Protein AF-A0A958FC70-F1 (afdb_monomer_lite)

Structure (mmCIF, N/CA/C/O backbone):
data_AF-A0A958FC70-F1
#
_entry.id   AF-A0A958FC70-F1
#
loop_
_atom_site.group_PDB
_atom_site.id
_atom_site.type_symbol
_atom_site.label_atom_id
_atom_site.label_alt_id
_atom_site.label_comp_id
_atom_site.label_asym_id
_atom_site.label_entity_id
_atom_site.label_seq_id
_atom_site.pdbx_PDB_ins_code
_atom_site.Cartn_x
_atom_site.Cartn_y
_atom_site.Cartn_z
_atom_site.occupancy
_atom_site.B_iso_or_equiv
_atom_site.auth_seq_id
_atom_site.auth_comp_id
_atom_site.auth_asym_id
_atom_site.auth_atom_id
_atom_site.pdbx_PDB_model_num
ATOM 1 N N . GLN A 1 1 ? -17.746 -6.238 20.430 1.00 55.88 1 GLN A N 1
ATOM 2 C CA . GLN A 1 1 ? -18.693 -5.423 19.626 1.00 55.88 1 GLN A CA 1
ATOM 3 C C . GLN A 1 1 ? -17.980 -4.135 19.247 1.00 55.88 1 GLN A C 1
ATOM 5 O O . GLN A 1 1 ? -17.429 -3.505 20.135 1.00 55.88 1 GLN A O 1
ATOM 10 N N . ALA A 1 2 ? -17.957 -3.766 17.964 1.00 66.38 2 ALA A N 1
ATOM 11 C CA . ALA A 1 2 ? -17.220 -2.597 17.468 1.00 66.38 2 ALA A CA 1
ATOM 12 C C . ALA A 1 2 ? -17.919 -1.238 17.707 1.00 66.38 2 ALA A C 1
ATOM 14 O O . ALA A 1 2 ? -17.347 -0.196 17.403 1.00 66.38 2 ALA A O 1
ATOM 15 N N . GLY A 1 3 ? -19.135 -1.245 18.269 1.00 75.50 3 GLY A N 1
ATOM 16 C CA . GLY A 1 3 ? -19.866 -0.042 18.676 1.00 75.50 3 GLY A CA 1
ATOM 17 C C . GLY A 1 3 ? -20.034 0.982 17.550 1.00 75.50 3 GLY A C 1
ATOM 18 O O . GLY A 1 3 ? -20.253 0.620 16.398 1.00 75.50 3 GLY A O 1
ATOM 19 N N . GLU A 1 4 ? -19.902 2.260 17.896 1.00 81.19 4 GLU A N 1
ATOM 20 C CA . GLU A 1 4 ? -20.002 3.397 16.969 1.00 81.19 4 GLU A CA 1
ATOM 21 C C . GLU A 1 4 ? -18.797 3.536 16.021 1.00 81.19 4 GLU A C 1
ATOM 23 O O . GLU A 1 4 ? -18.836 4.343 15.099 1.00 81.19 4 GLU A O 1
ATOM 28 N N . ALA A 1 5 ? -17.728 2.752 16.210 1.00 82.00 5 ALA A N 1
ATOM 29 C CA . ALA A 1 5 ? -16.514 2.838 15.394 1.00 82.00 5 ALA A CA 1
ATOM 30 C C . ALA A 1 5 ? -16.636 2.132 14.029 1.00 82.00 5 ALA A C 1
ATOM 32 O O . ALA A 1 5 ? -15.708 2.186 13.221 1.00 82.00 5 ALA A O 1
ATOM 33 N N . VAL A 1 6 ? -17.750 1.439 13.765 1.00 88.62 6 VAL A N 1
ATOM 34 C CA . VAL A 1 6 ? -17.969 0.689 12.522 1.00 88.62 6 VAL A CA 1
ATOM 35 C C . VAL A 1 6 ? -19.333 1.015 11.933 1.00 88.62 6 VAL A C 1
ATOM 37 O O . VAL A 1 6 ? -20.364 0.872 12.584 1.00 88.62 6 VAL A O 1
ATOM 40 N N . TRP A 1 7 ? -19.331 1.355 10.646 1.00 91.25 7 TRP A N 1
ATOM 41 C CA . TRP A 1 7 ? -20.538 1.531 9.847 1.00 91.25 7 TRP A CA 1
ATOM 42 C C . TRP A 1 7 ? -20.584 0.536 8.695 1.00 91.25 7 TRP A C 1
ATOM 44 O O . TRP A 1 7 ? -19.591 0.299 8.006 1.00 91.25 7 TRP A O 1
ATOM 54 N N . GLN A 1 8 ? -21.770 -0.016 8.454 1.00 91.19 8 GLN A N 1
ATOM 55 C CA . GLN A 1 8 ? -22.046 -0.804 7.262 1.00 91.19 8 GLN A CA 1
ATOM 56 C C . GLN A 1 8 ? -22.443 0.123 6.110 1.00 91.19 8 GLN A C 1
ATOM 58 O O . GLN A 1 8 ? -23.229 1.052 6.278 1.00 91.19 8 GLN A O 1
ATOM 63 N N . CYS A 1 9 ? -21.941 -0.172 4.916 1.00 89.50 9 CYS A N 1
ATOM 64 C CA . CYS A 1 9 ? -22.339 0.488 3.679 1.00 89.50 9 CYS A CA 1
ATOM 65 C C . CYS A 1 9 ? -22.743 -0.557 2.633 1.00 89.50 9 CYS A C 1
ATOM 67 O O . CYS A 1 9 ? -22.377 -1.729 2.735 1.00 89.50 9 CYS A O 1
ATOM 69 N N . SER A 1 10 ? -23.507 -0.138 1.624 1.00 85.81 10 SER A N 1
ATOM 70 C CA . SER A 1 10 ? -23.937 -1.024 0.537 1.00 85.81 10 SER A CA 1
ATOM 71 C C . SER A 1 10 ? -22.818 -1.312 -0.465 1.00 85.81 10 SER A C 1
ATOM 73 O O . SER A 1 10 ? -22.737 -2.424 -0.983 1.00 85.81 10 SER A O 1
ATOM 75 N N . HIS A 1 11 ? -21.957 -0.330 -0.755 1.00 83.56 11 HIS A N 1
ATOM 76 C CA . HIS A 1 11 ? -20.867 -0.487 -1.713 1.00 83.56 11 HIS A CA 1
ATOM 77 C C . HIS A 1 11 ? -19.781 0.586 -1.543 1.00 83.56 11 HIS A C 1
ATOM 79 O O . HIS A 1 11 ? -20.057 1.777 -1.652 1.00 83.56 11 HIS A O 1
ATOM 85 N N . ILE A 1 12 ? -18.531 0.153 -1.364 1.00 87.12 12 ILE A N 1
ATOM 86 C CA . ILE A 1 12 ? -17.322 1.008 -1.352 1.00 87.12 12 ILE A CA 1
ATOM 87 C C . ILE A 1 12 ? -16.374 0.694 -2.519 1.00 87.12 12 ILE A C 1
ATOM 89 O O . ILE A 1 12 ? -15.216 1.106 -2.532 1.00 87.12 12 ILE A O 1
ATOM 93 N N . GLY A 1 13 ? -16.865 -0.031 -3.529 1.00 83.06 13 GLY A N 1
ATOM 94 C CA . GLY A 1 13 ? -16.042 -0.542 -4.620 1.00 83.06 13 GLY A CA 1
ATOM 95 C C . GLY A 1 13 ? -15.240 -1.784 -4.234 1.00 83.06 13 GLY A C 1
ATOM 96 O O . GLY A 1 13 ? -15.187 -2.204 -3.082 1.00 83.06 13 GLY A O 1
ATOM 97 N N . GLY A 1 14 ? -14.605 -2.401 -5.232 1.00 83.75 14 GLY A N 1
ATOM 98 C CA . GLY A 1 14 ? -13.767 -3.577 -5.011 1.00 83.75 14 GLY A CA 1
ATOM 99 C C . GLY A 1 14 ? -14.539 -4.861 -4.702 1.00 83.75 14 GLY A C 1
ATOM 100 O O . GLY A 1 14 ? -14.041 -5.669 -3.932 1.00 83.75 14 GLY A O 1
ATOM 101 N N . HIS A 1 15 ? -15.707 -5.079 -5.320 1.00 86.06 15 HIS A N 1
ATOM 102 C CA . HIS A 1 15 ? -16.499 -6.311 -5.157 1.00 86.06 15 HIS A CA 1
ATOM 103 C C . HIS A 1 15 ? -15.698 -7.597 -5.430 1.00 86.06 15 HIS A C 1
ATOM 105 O O . HIS A 1 15 ? -15.922 -8.605 -4.771 1.00 86.06 15 HIS A O 1
ATOM 111 N N . MET A 1 16 ? -14.711 -7.551 -6.333 1.00 85.06 16 MET A N 1
ATOM 112 C CA . MET A 1 16 ? -13.785 -8.666 -6.591 1.00 85.06 16 MET A CA 1
ATOM 113 C C . MET A 1 16 ? -12.929 -9.048 -5.378 1.00 85.06 16 MET A C 1
ATOM 115 O O . MET A 1 16 ? -12.389 -10.147 -5.322 1.00 85.06 16 MET A O 1
ATOM 119 N N . TYR A 1 17 ? -12.827 -8.146 -4.407 1.00 89.56 17 TYR A N 1
ATOM 120 C CA . TYR A 1 17 ? -12.113 -8.314 -3.150 1.00 89.56 17 TYR A CA 1
ATOM 121 C C . TYR A 1 17 ? -13.070 -8.408 -1.961 1.00 89.56 17 TYR A C 1
ATOM 123 O O . TYR A 1 17 ? -12.639 -8.227 -0.825 1.00 89.56 17 TYR A O 1
ATOM 131 N N . ALA A 1 18 ? -14.368 -8.621 -2.192 1.00 90.25 18 ALA A N 1
ATOM 132 C CA . ALA A 1 18 ? -15.323 -8.750 -1.105 1.00 90.25 18 ALA A CA 1
ATOM 133 C C . ALA A 1 18 ? -14.985 -9.963 -0.210 1.00 90.25 18 ALA A C 1
ATOM 135 O O . ALA A 1 18 ? -14.505 -10.983 -0.714 1.00 90.25 18 ALA A O 1
ATOM 136 N N . PRO A 1 19 ? -15.264 -9.883 1.102 1.00 93.44 19 PRO A N 1
ATOM 137 C CA . PRO A 1 19 ? -15.696 -8.696 1.854 1.00 93.44 19 PRO A CA 1
ATOM 138 C C . PRO A 1 19 ? -14.600 -7.621 1.971 1.00 93.44 19 PRO A C 1
ATOM 140 O O . PRO A 1 19 ? -13.432 -7.943 2.193 1.00 93.44 19 PRO A O 1
ATOM 143 N N . THR A 1 20 ? -14.983 -6.345 1.837 1.00 94.88 20 THR A N 1
ATOM 144 C CA . THR A 1 20 ? -14.067 -5.189 1.863 1.00 94.88 20 THR A CA 1
ATOM 145 C C . THR A 1 20 ? -14.316 -4.273 3.052 1.00 94.88 20 THR A C 1
ATOM 147 O O . THR A 1 20 ? -15.466 -4.033 3.411 1.00 94.88 20 THR A O 1
ATOM 150 N N . PHE A 1 21 ? -13.244 -3.693 3.589 1.00 95.62 21 PHE A N 1
ATOM 151 C CA . PHE A 1 21 ? -13.285 -2.684 4.649 1.00 95.62 21 PHE A CA 1
ATOM 152 C C . PHE A 1 21 ? -12.458 -1.471 4.220 1.00 95.62 21 PHE A C 1
ATOM 154 O O . PHE A 1 21 ? -11.501 -1.606 3.454 1.00 95.62 21 PHE A O 1
ATOM 161 N N . VAL A 1 22 ? -12.813 -0.295 4.729 1.00 95.62 22 VAL A N 1
ATOM 162 C CA . VAL A 1 22 ? -12.017 0.926 4.588 1.00 95.62 22 VAL A CA 1
ATOM 163 C C . VAL A 1 22 ? -11.944 1.630 5.938 1.00 95.62 22 VAL A C 1
ATOM 165 O O . VAL A 1 22 ? -12.965 1.756 6.612 1.00 95.62 22 VAL A O 1
ATOM 168 N N . SER A 1 23 ? -10.752 2.059 6.348 1.00 95.19 23 SER A N 1
ATOM 169 C CA . SER A 1 23 ? -10.585 2.912 7.526 1.00 95.19 23 SER A CA 1
ATOM 170 C C . SER A 1 23 ? -10.776 4.377 7.144 1.00 95.19 23 SER A C 1
ATOM 172 O O . SER A 1 23 ? -10.337 4.809 6.076 1.00 95.19 23 SER A O 1
ATOM 174 N N . LEU A 1 24 ? -11.401 5.157 8.019 1.00 93.44 24 LEU A N 1
ATOM 175 C CA . LEU A 1 24 ? -11.514 6.605 7.880 1.00 93.44 24 LEU A CA 1
ATOM 176 C C . LEU A 1 24 ? -10.941 7.283 9.133 1.00 93.44 24 LEU A C 1
ATOM 178 O O . LEU A 1 24 ? -11.137 6.746 10.223 1.00 93.44 24 LEU A O 1
ATOM 182 N N . PRO A 1 25 ? -10.299 8.459 8.984 1.00 93.50 25 PRO A N 1
ATOM 183 C CA . PRO A 1 25 ? -10.128 9.226 7.741 1.00 93.50 25 PRO A CA 1
ATOM 184 C C . PRO A 1 25 ? -8.957 8.772 6.846 1.00 93.50 25 PRO A C 1
ATOM 186 O O . PRO A 1 25 ? -8.806 9.281 5.736 1.00 93.50 25 PRO A O 1
ATOM 189 N N . GLU A 1 26 ? -8.114 7.837 7.288 1.00 93.81 26 GLU A N 1
ATOM 190 C CA . GLU A 1 26 ? -6.828 7.546 6.636 1.00 93.81 26 GLU A CA 1
ATOM 191 C C . GLU A 1 26 ? -6.969 6.874 5.265 1.00 93.81 26 GLU A C 1
ATOM 193 O O . GLU A 1 26 ? -6.072 7.014 4.425 1.00 93.81 26 GLU A O 1
ATOM 198 N N . GLY A 1 27 ? -8.074 6.166 5.024 1.00 96.00 27 GLY A N 1
ATOM 199 C CA . GLY A 1 27 ? -8.370 5.504 3.759 1.00 96.00 27 GLY A CA 1
ATOM 200 C C . GLY A 1 27 ? -7.613 4.193 3.556 1.00 96.00 27 GLY A C 1
ATOM 201 O O . GLY A 1 27 ? -7.266 3.885 2.416 1.00 96.00 27 GLY A O 1
ATOM 202 N N . HIS A 1 28 ? -7.301 3.431 4.611 1.00 97.19 28 HIS A N 1
ATOM 203 C CA . HIS A 1 28 ? -6.684 2.108 4.456 1.00 97.19 28 HIS A CA 1
ATOM 204 C C . HIS A 1 28 ? -7.728 1.092 4.002 1.00 97.19 28 HIS A C 1
ATOM 206 O O . HIS A 1 28 ? -8.749 0.909 4.658 1.00 97.19 28 HIS A O 1
ATOM 212 N N . CYS A 1 29 ? -7.472 0.431 2.879 1.00 97.12 29 CYS A N 1
ATOM 213 C CA . CYS A 1 29 ? -8.386 -0.524 2.273 1.00 97.12 29 CYS A CA 1
ATOM 214 C C . CYS A 1 29 ? -7.986 -1.956 2.626 1.00 97.12 29 CYS A C 1
ATOM 216 O O . CYS A 1 29 ? -6.809 -2.317 2.562 1.00 97.12 29 CYS A O 1
ATOM 218 N N . PHE A 1 30 ? -8.981 -2.795 2.895 1.00 97.12 30 PHE A N 1
ATOM 219 C CA . PHE A 1 30 ? -8.814 -4.225 3.134 1.00 97.12 30 PHE A CA 1
ATOM 220 C C . PHE A 1 30 ? -9.769 -5.029 2.251 1.00 97.12 30 PHE A C 1
ATOM 222 O O . PHE A 1 30 ? -10.824 -4.533 1.840 1.00 97.12 30 PHE A O 1
ATOM 229 N N . GLY A 1 31 ? -9.403 -6.266 1.929 1.00 96.19 31 GLY A N 1
ATOM 230 C CA . GLY A 1 31 ? -10.239 -7.159 1.128 1.00 96.19 31 GLY A CA 1
ATOM 231 C C . GLY A 1 31 ? -9.985 -8.631 1.415 1.00 96.19 31 GLY A C 1
ATOM 232 O O . GLY A 1 31 ? -9.022 -8.981 2.093 1.00 96.19 31 GLY A O 1
ATOM 233 N N . HIS A 1 32 ? -10.869 -9.480 0.895 1.00 95.75 32 HIS A N 1
ATOM 234 C CA . HIS A 1 32 ? -10.936 -10.917 1.163 1.00 95.75 32 HIS A CA 1
ATOM 235 C C . HIS A 1 32 ? -11.010 -11.238 2.662 1.00 95.75 32 HIS A C 1
ATOM 237 O O . HIS A 1 32 ? -10.471 -12.249 3.115 1.00 95.75 32 HIS A O 1
ATOM 243 N N . VAL A 1 33 ? -11.651 -10.356 3.435 1.00 95.88 33 VAL A N 1
ATOM 244 C CA . VAL A 1 33 ? -11.748 -10.483 4.891 1.00 95.88 33 VAL A CA 1
ATOM 245 C C . VAL A 1 33 ? -12.618 -11.688 5.241 1.00 95.88 33 VAL A C 1
ATOM 247 O O . VAL A 1 33 ? -13.750 -11.813 4.771 1.00 95.88 33 VAL A O 1
ATOM 250 N N . LYS A 1 34 ? -12.085 -12.588 6.063 1.00 95.75 34 LYS A N 1
ATOM 251 C CA . LYS A 1 34 ? -12.760 -13.809 6.508 1.00 95.75 34 LYS A CA 1
ATOM 252 C C . LYS A 1 34 ? -13.596 -13.554 7.767 1.00 95.75 34 LYS A C 1
ATOM 254 O O . LYS A 1 34 ? -13.352 -12.581 8.487 1.00 95.75 34 LYS A O 1
ATOM 259 N N . PRO A 1 35 ? -14.556 -14.442 8.085 1.00 93.69 35 PRO A N 1
ATOM 260 C CA . PRO A 1 35 ? -15.246 -14.407 9.370 1.00 93.69 35 PRO A CA 1
ATOM 261 C C . PRO A 1 35 ? -14.252 -14.343 10.540 1.00 93.69 35 PRO A C 1
ATOM 263 O O . PRO A 1 35 ? -13.274 -15.085 10.564 1.00 93.69 35 PRO A O 1
ATOM 266 N N . GLY A 1 36 ? -14.489 -13.431 11.485 1.00 90.88 36 GLY A N 1
ATOM 267 C CA . GLY A 1 36 ? -13.617 -13.188 12.643 1.00 90.88 36 GLY A CA 1
ATOM 268 C C . GLY A 1 36 ? -12.469 -12.196 12.409 1.00 90.88 36 GLY A C 1
ATOM 269 O O . GLY A 1 36 ? -12.086 -11.498 13.341 1.00 90.88 36 GLY A O 1
ATOM 270 N N . GLU A 1 37 ? -11.970 -12.029 11.178 1.00 95.81 37 GLU A N 1
ATOM 271 C CA . GLU A 1 37 ? -10.829 -11.130 10.903 1.00 95.81 37 GLU A CA 1
ATOM 272 C C . GLU A 1 37 ? -11.191 -9.637 11.009 1.00 95.81 37 GLU A C 1
ATOM 274 O O . GLU A 1 37 ? -10.308 -8.800 11.177 1.00 95.81 37 GLU A O 1
ATOM 279 N N . GLY A 1 38 ? -12.480 -9.280 10.950 1.00 93.81 38 GLY A N 1
ATOM 280 C CA . GLY A 1 38 ? -12.926 -7.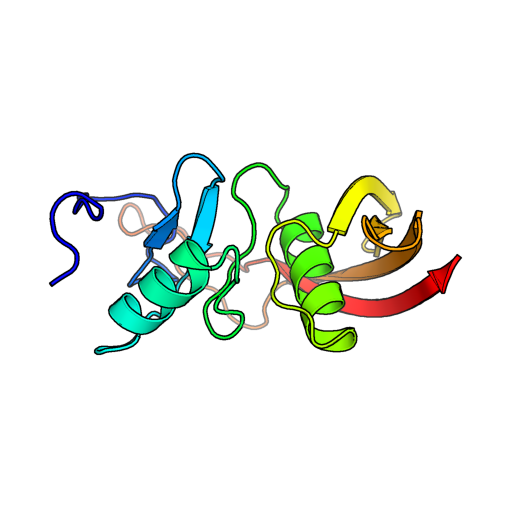890 11.099 1.00 93.81 38 GLY A CA 1
ATOM 281 C C . GLY A 1 38 ? -12.560 -7.276 12.457 1.00 93.81 38 GLY A C 1
ATOM 282 O O . GLY A 1 38 ? -12.169 -6.113 12.519 1.00 93.81 38 GLY A O 1
ATOM 283 N N . GLU A 1 39 ? -12.623 -8.061 13.536 1.00 92.56 39 GLU A N 1
ATOM 284 C CA . GLU A 1 39 ? -12.201 -7.616 14.870 1.00 92.56 39 GLU A CA 1
ATOM 285 C C . GLU A 1 39 ? -10.679 -7.457 14.950 1.00 92.56 39 GLU A C 1
ATOM 287 O O . GLU A 1 39 ? -10.190 -6.488 15.525 1.00 92.56 39 GLU A O 1
ATOM 292 N N . SER A 1 40 ? -9.921 -8.349 14.303 1.00 95.19 40 SER A N 1
ATOM 293 C CA . SER A 1 40 ? -8.465 -8.219 14.198 1.00 95.19 40 SER A CA 1
ATOM 294 C C . SER A 1 40 ? -8.061 -6.946 13.453 1.00 95.19 40 SER A C 1
ATOM 296 O O . SER A 1 40 ? -7.195 -6.222 13.931 1.00 95.19 40 SER A O 1
ATOM 298 N N . ILE A 1 41 ? -8.721 -6.634 12.331 1.00 96.06 41 ILE A N 1
ATOM 299 C CA . ILE A 1 41 ? -8.480 -5.397 11.572 1.00 96.06 41 ILE A CA 1
ATOM 300 C C . ILE A 1 41 ? -8.764 -4.169 12.440 1.00 96.06 41 ILE A C 1
ATOM 302 O O . ILE A 1 41 ? -7.933 -3.266 12.501 1.00 96.06 41 ILE A O 1
ATOM 306 N N . LEU A 1 4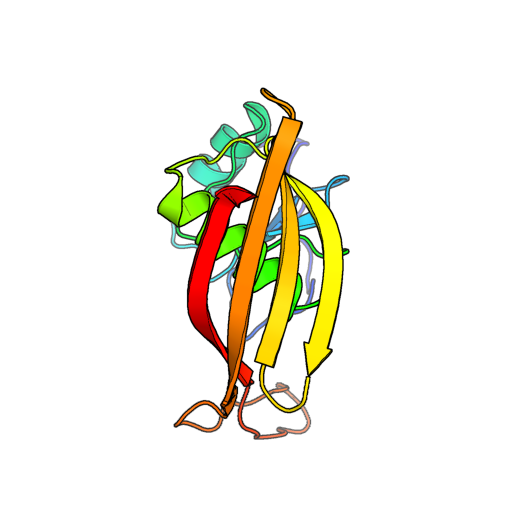2 ? -9.910 -4.141 13.128 1.00 94.69 42 LEU A N 1
ATOM 307 C CA . LEU A 1 42 ? -10.269 -3.032 14.012 1.00 94.69 42 LEU A CA 1
ATOM 308 C C . LEU A 1 42 ? -9.233 -2.842 15.126 1.00 94.69 42 LEU A C 1
ATOM 310 O O . LEU A 1 42 ? -8.751 -1.730 15.328 1.00 94.69 42 LEU A O 1
ATOM 314 N N . ASN A 1 43 ? -8.861 -3.921 15.816 1.00 94.19 43 ASN A N 1
ATOM 315 C CA . ASN A 1 43 ? -7.894 -3.866 16.910 1.00 94.19 43 ASN A CA 1
ATOM 316 C C . ASN A 1 43 ? -6.509 -3.412 16.434 1.00 94.19 43 ASN A C 1
ATOM 318 O O . ASN A 1 43 ? -5.863 -2.641 17.139 1.00 94.19 43 ASN A O 1
ATOM 322 N N . SER A 1 44 ? -6.067 -3.833 15.242 1.00 96.31 44 SER A N 1
ATOM 323 C CA . SER A 1 44 ? -4.838 -3.313 14.632 1.00 96.31 44 SER A CA 1
ATOM 324 C C . SER A 1 44 ? -4.944 -1.809 14.373 1.00 96.31 44 SER A C 1
ATOM 326 O O . SER A 1 44 ? -4.084 -1.056 14.819 1.00 96.31 44 SER A O 1
ATOM 328 N N . LEU A 1 45 ? -6.023 -1.346 13.737 1.00 95.88 45 LEU A N 1
ATOM 329 C CA . LEU A 1 45 ? -6.194 0.074 13.411 1.00 95.88 45 LEU A CA 1
ATOM 330 C C . LEU A 1 45 ? -6.232 0.970 14.658 1.00 95.88 45 LEU A C 1
ATOM 332 O O . LEU A 1 45 ? -5.661 2.056 14.638 1.00 95.88 45 LEU A O 1
ATOM 336 N N . LEU A 1 46 ? -6.841 0.507 15.755 1.00 93.88 46 LEU A N 1
ATOM 337 C CA . LEU A 1 46 ? -6.847 1.223 17.040 1.00 93.88 46 LEU A CA 1
ATOM 338 C C . LEU A 1 46 ? -5.443 1.399 17.648 1.00 93.88 46 LEU A C 1
ATOM 340 O O . LEU A 1 46 ? -5.260 2.255 18.508 1.00 93.88 46 LEU A O 1
ATOM 344 N N . GLN A 1 47 ? -4.469 0.601 17.211 1.00 95.69 47 GLN A N 1
ATOM 345 C CA . GLN A 1 47 ? -3.063 0.672 17.616 1.00 95.69 47 GLN A CA 1
ATOM 346 C C . GLN A 1 47 ? -2.182 1.343 16.544 1.00 95.69 47 GLN A C 1
ATOM 348 O O . GLN A 1 47 ? -0.965 1.205 16.593 1.00 95.69 47 GLN A O 1
ATOM 353 N N . ASP A 1 48 ? -2.774 2.040 15.563 1.00 96.44 48 ASP A N 1
ATOM 354 C CA . ASP A 1 48 ? -2.074 2.561 14.377 1.00 96.44 48 ASP A CA 1
ATOM 355 C C . ASP A 1 48 ? -1.359 1.455 13.560 1.00 96.44 48 ASP A C 1
ATOM 357 O O . ASP A 1 48 ? -0.426 1.725 12.805 1.00 96.44 48 ASP A O 1
ATOM 361 N N . GLU A 1 49 ? -1.814 0.204 13.651 1.00 97.88 49 GLU A N 1
ATOM 362 C CA . GLU A 1 49 ? -1.254 -0.949 12.943 1.00 97.88 49 GLU A CA 1
ATOM 363 C C . GLU A 1 49 ? -2.122 -1.377 11.751 1.00 97.88 49 GLU A C 1
ATOM 365 O O . GLU A 1 49 ? -3.354 -1.302 11.758 1.00 97.88 49 GLU A O 1
ATOM 370 N N . LEU A 1 50 ? -1.472 -1.888 10.707 1.00 98.19 50 LEU A N 1
ATOM 371 C CA . LEU A 1 50 ? -2.131 -2.452 9.534 1.00 98.19 50 LEU A CA 1
ATOM 372 C C . LEU A 1 50 ? -2.178 -3.976 9.614 1.00 98.19 50 LEU A C 1
ATOM 374 O O . LEU A 1 50 ? -1.154 -4.645 9.751 1.00 98.19 50 LEU A O 1
ATOM 378 N N . PHE A 1 51 ? -3.364 -4.546 9.409 1.00 97.50 51 PHE A N 1
ATOM 379 C CA . PHE A 1 51 ? -3.529 -5.990 9.258 1.00 97.50 51 PHE A CA 1
ATOM 380 C C . PHE A 1 51 ? -3.083 -6.440 7.854 1.00 97.50 51 PHE A C 1
ATOM 382 O O . PHE A 1 51 ? -3.894 -6.581 6.932 1.00 97.50 51 PHE A O 1
ATOM 389 N N . LEU A 1 52 ? -1.767 -6.618 7.678 1.00 96.75 52 LEU A N 1
ATOM 390 C CA . LEU A 1 52 ? -1.130 -6.782 6.363 1.00 96.75 52 LEU A CA 1
ATOM 391 C C . LEU A 1 52 ? -1.699 -7.944 5.537 1.00 96.75 52 LEU A C 1
ATOM 393 O O . LEU A 1 52 ? -1.854 -7.801 4.331 1.00 96.75 52 LEU A O 1
ATOM 397 N N . SER A 1 53 ? -2.123 -9.047 6.160 1.00 95.38 53 SER A N 1
ATOM 398 C CA . SER A 1 53 ? -2.662 -10.228 5.456 1.00 95.38 53 SER A CA 1
ATOM 399 C C . SER A 1 53 ? -3.945 -9.970 4.644 1.00 95.38 53 SER A C 1
ATOM 401 O O . SER A 1 53 ? -4.326 -10.789 3.798 1.00 95.38 53 SER A O 1
ATOM 403 N N . ARG A 1 54 ? -4.627 -8.845 4.898 1.00 96.88 54 ARG A N 1
ATOM 404 C CA . ARG A 1 54 ? -5.806 -8.376 4.148 1.00 96.88 54 ARG A CA 1
ATOM 405 C C . ARG A 1 54 ? -5.639 -6.971 3.590 1.00 96.88 54 ARG A C 1
ATOM 407 O O . ARG A 1 54 ? -6.574 -6.455 2.979 1.00 96.88 54 ARG A O 1
ATOM 414 N N . TYR A 1 55 ? -4.488 -6.341 3.807 1.00 97.50 55 TYR A N 1
ATOM 415 C CA . TYR A 1 55 ? -4.249 -4.961 3.417 1.00 97.50 55 TYR A CA 1
ATOM 416 C C . TYR A 1 55 ? -4.116 -4.845 1.899 1.00 97.50 55 TYR A C 1
ATOM 418 O O . TYR A 1 55 ? -3.371 -5.580 1.256 1.00 97.50 55 TYR A O 1
ATOM 426 N N . ARG A 1 56 ? -4.858 -3.902 1.320 1.00 95.25 56 ARG A N 1
ATOM 427 C CA . ARG A 1 56 ? -4.877 -3.632 -0.122 1.00 95.25 56 ARG A CA 1
ATOM 428 C C . ARG A 1 56 ? -4.156 -2.348 -0.502 1.00 95.25 56 ARG A C 1
ATOM 430 O O . ARG A 1 56 ? -4.023 -2.084 -1.690 1.00 95.25 56 ARG A O 1
ATOM 437 N N . GLY A 1 57 ? -3.713 -1.566 0.477 1.00 96.31 57 GLY A N 1
ATOM 438 C CA . GLY A 1 57 ? -3.134 -0.250 0.259 1.00 96.31 57 GLY A CA 1
ATOM 439 C C . GLY A 1 57 ? -4.029 0.880 0.750 1.00 96.31 57 GLY A C 1
ATOM 440 O O . GLY A 1 57 ? -5.100 0.673 1.322 1.00 96.31 57 GLY A O 1
ATOM 441 N N . ARG A 1 58 ? -3.570 2.104 0.510 1.00 96.75 58 ARG A N 1
ATOM 442 C CA . ARG A 1 58 ? -4.258 3.335 0.895 1.00 96.75 58 ARG A CA 1
ATOM 443 C C . ARG A 1 58 ? -4.963 3.957 -0.309 1.00 96.75 58 ARG A C 1
ATOM 445 O O . ARG A 1 58 ? -4.356 4.105 -1.368 1.00 96.75 58 ARG A O 1
ATOM 452 N N . ALA A 1 59 ? -6.226 4.344 -0.150 1.00 95.06 59 ALA A N 1
ATOM 453 C CA . ALA A 1 59 ? -7.102 4.786 -1.238 1.00 95.06 59 ALA A CA 1
ATOM 454 C C . ALA A 1 59 ? -6.600 6.030 -1.990 1.00 95.06 59 ALA A C 1
ATOM 456 O O . ALA A 1 59 ? -6.894 6.190 -3.171 1.00 95.06 59 ALA A O 1
ATOM 457 N N . CYS A 1 60 ? -5.825 6.895 -1.330 1.00 94.94 60 CYS A N 1
ATOM 458 C CA . CYS A 1 60 ? -5.235 8.080 -1.955 1.00 94.94 60 CYS A CA 1
ATOM 459 C C . CYS A 1 60 ? -4.052 7.765 -2.885 1.00 94.94 60 CYS A C 1
ATOM 461 O O . CYS A 1 60 ? -3.608 8.640 -3.627 1.00 94.94 60 CYS A O 1
ATOM 463 N N . TYR A 1 61 ? -3.525 6.540 -2.850 1.00 96.88 61 TYR A N 1
ATOM 464 C CA . TYR A 1 61 ? -2.381 6.143 -3.657 1.00 96.88 61 TYR A CA 1
ATOM 465 C C . TYR A 1 61 ? -2.814 5.463 -4.960 1.00 96.88 61 TYR A C 1
ATOM 467 O O . TYR A 1 61 ? -3.770 4.686 -4.966 1.00 96.88 61 TYR A O 1
ATOM 475 N N . PRO A 1 62 ? -2.086 5.668 -6.072 1.00 95.12 62 PRO A N 1
ATOM 476 C CA . PRO A 1 62 ? -2.217 4.825 -7.256 1.00 95.12 62 PRO A CA 1
ATOM 477 C C . PRO A 1 62 ? -1.933 3.349 -6.933 1.00 95.12 62 PRO A C 1
ATOM 479 O O . PRO A 1 62 ? -1.125 3.051 -6.053 1.00 95.12 62 PRO A O 1
ATOM 482 N N . LYS A 1 63 ? -2.526 2.413 -7.691 1.00 94.19 63 LYS A N 1
ATOM 483 C CA . LYS A 1 63 ? -2.372 0.957 -7.470 1.00 94.19 63 LYS A CA 1
ATOM 484 C C . LYS A 1 63 ? -0.904 0.501 -7.365 1.00 94.19 63 LYS A C 1
ATOM 486 O O . LYS A 1 63 ? -0.579 -0.308 -6.505 1.00 94.19 63 LYS A O 1
ATOM 491 N N . ILE A 1 64 ? -0.013 1.050 -8.195 1.00 96.00 64 ILE A N 1
ATOM 492 C CA . ILE A 1 64 ? 1.424 0.730 -8.159 1.00 96.00 64 ILE A CA 1
ATOM 493 C C . ILE A 1 64 ? 2.089 1.149 -6.838 1.00 96.00 64 ILE A C 1
ATOM 495 O O . ILE A 1 64 ? 2.907 0.417 -6.290 1.00 96.00 64 ILE A O 1
ATOM 499 N N . VAL A 1 65 ? 1.696 2.302 -6.291 1.00 97.81 65 VAL A N 1
ATOM 500 C CA . VAL A 1 65 ? 2.212 2.814 -5.015 1.00 97.81 65 VAL A CA 1
ATOM 501 C C . VAL A 1 65 ? 1.653 1.993 -3.852 1.00 97.81 65 VAL A C 1
ATOM 503 O O . VAL A 1 65 ? 2.383 1.710 -2.910 1.00 97.81 65 VAL A O 1
ATOM 506 N N . GLN A 1 66 ? 0.396 1.543 -3.942 1.00 97.56 66 GLN A N 1
ATOM 507 C CA . GLN A 1 66 ? -0.190 0.598 -2.983 1.00 97.56 66 GLN A CA 1
ATOM 508 C C . GLN A 1 66 ? 0.581 -0.734 -2.953 1.00 97.56 66 GLN A C 1
ATOM 510 O O . GLN A 1 66 ? 0.883 -1.240 -1.875 1.00 97.56 66 GLN A O 1
ATOM 515 N N . ALA A 1 67 ? 0.948 -1.275 -4.121 1.00 97.06 67 ALA A N 1
ATOM 516 C CA . ALA A 1 67 ? 1.757 -2.490 -4.210 1.00 97.06 67 ALA A CA 1
ATOM 517 C C . ALA A 1 67 ? 3.163 -2.291 -3.618 1.00 97.06 67 ALA A C 1
ATOM 519 O O . ALA A 1 67 ? 3.630 -3.132 -2.854 1.00 97.06 67 ALA A O 1
ATOM 520 N N . ALA A 1 68 ? 3.819 -1.166 -3.919 1.00 98.12 68 ALA A N 1
ATOM 521 C CA . ALA A 1 68 ? 5.131 -0.847 -3.358 1.00 98.12 68 ALA A CA 1
ATOM 522 C C . ALA A 1 68 ? 5.096 -0.670 -1.828 1.00 98.12 68 ALA A C 1
ATOM 524 O O . ALA A 1 68 ? 5.972 -1.197 -1.148 1.00 98.12 68 ALA A O 1
ATOM 525 N N . ASP A 1 69 ? 4.076 0.012 -1.288 1.00 98.19 69 ASP A N 1
ATOM 526 C CA . ASP A 1 69 ? 3.842 0.145 0.162 1.00 98.19 69 ASP A CA 1
ATOM 527 C C . ASP A 1 69 ? 3.703 -1.235 0.821 1.00 98.19 69 ASP A C 1
ATOM 529 O O . ASP A 1 69 ? 4.347 -1.504 1.834 1.00 98.19 69 ASP A O 1
ATOM 533 N N . TYR A 1 70 ? 2.929 -2.140 0.211 1.00 97.75 70 TYR A N 1
ATOM 534 C CA . TYR A 1 70 ? 2.789 -3.513 0.697 1.00 97.75 70 TYR A CA 1
ATOM 535 C C . TYR A 1 70 ? 4.127 -4.265 0.703 1.00 97.75 70 TYR A C 1
ATOM 537 O O . TYR A 1 70 ? 4.516 -4.792 1.742 1.00 97.75 70 TYR A O 1
ATOM 545 N N . PHE A 1 71 ? 4.858 -4.286 -0.420 1.00 97.88 71 PHE A N 1
ATOM 546 C CA . PHE A 1 71 ? 6.145 -4.990 -0.503 1.00 97.88 71 PHE A CA 1
ATOM 547 C C . PHE A 1 71 ? 7.177 -4.437 0.481 1.00 97.88 71 PHE A C 1
ATOM 549 O O . PHE A 1 71 ? 7.933 -5.208 1.068 1.00 97.88 71 PHE A O 1
ATOM 556 N N . LEU A 1 72 ? 7.197 -3.120 0.694 1.00 98.19 72 LEU A N 1
ATOM 557 C CA . LEU A 1 72 ? 8.082 -2.498 1.671 1.00 98.19 72 LEU A CA 1
ATOM 558 C C . LEU A 1 72 ? 7.749 -2.935 3.099 1.00 98.19 72 LEU A C 1
ATOM 560 O O . LEU A 1 72 ? 8.642 -3.332 3.846 1.00 98.19 72 LEU A O 1
ATOM 564 N N . ARG A 1 73 ? 6.469 -2.908 3.467 1.00 97.88 73 ARG A N 1
ATOM 565 C CA . ARG A 1 73 ? 5.992 -3.343 4.787 1.00 97.88 73 ARG A CA 1
ATOM 566 C C . ARG A 1 73 ? 6.257 -4.818 5.042 1.00 97.88 73 ARG A C 1
ATOM 568 O O . ARG A 1 73 ? 6.742 -5.160 6.117 1.00 97.88 73 ARG A O 1
ATOM 575 N N . ASP A 1 74 ? 6.000 -5.662 4.049 1.00 96.75 74 ASP A N 1
ATOM 576 C CA . ASP A 1 74 ? 6.272 -7.096 4.111 1.00 96.75 74 ASP A CA 1
ATOM 577 C C . ASP A 1 74 ? 7.778 -7.364 4.256 1.00 96.75 74 ASP A C 1
ATOM 579 O O . ASP A 1 74 ? 8.207 -8.047 5.182 1.00 96.75 74 ASP A O 1
ATOM 583 N N . ARG A 1 75 ? 8.627 -6.733 3.438 1.00 97.00 75 ARG A N 1
ATOM 584 C CA . ARG A 1 75 ? 10.081 -6.941 3.506 1.00 97.00 75 ARG A CA 1
ATOM 585 C C . ARG A 1 75 ? 10.694 -6.474 4.824 1.00 97.00 75 ARG A C 1
ATOM 587 O O . ARG A 1 75 ? 11.589 -7.140 5.340 1.00 97.00 75 ARG A O 1
ATOM 594 N N . GLN A 1 76 ? 10.211 -5.351 5.353 1.00 96.56 76 GLN A N 1
ATOM 595 C CA . GLN A 1 76 ? 10.699 -4.772 6.605 1.00 96.56 76 GLN A CA 1
ATOM 596 C C . GLN A 1 76 ? 9.992 -5.339 7.844 1.00 96.56 76 GLN A C 1
ATOM 598 O O . GLN A 1 76 ? 10.373 -4.971 8.952 1.00 96.56 76 GLN A O 1
ATOM 603 N N . GLN A 1 77 ? 8.988 -6.210 7.668 1.00 96.81 77 GLN A N 1
ATOM 604 C CA . GLN A 1 77 ? 8.142 -6.760 8.735 1.00 96.81 77 GLN A CA 1
ATOM 605 C C . GLN A 1 77 ? 7.552 -5.655 9.628 1.00 96.81 77 GLN A C 1
ATOM 607 O O . GLN A 1 77 ? 7.661 -5.677 10.853 1.00 96.81 77 GLN A O 1
ATOM 612 N N . ARG A 1 78 ? 6.961 -4.641 8.986 1.00 96.81 78 ARG A N 1
ATOM 613 C CA . ARG A 1 78 ? 6.458 -3.427 9.638 1.00 96.81 78 ARG A CA 1
ATOM 614 C C . ARG A 1 78 ? 5.023 -3.128 9.257 1.00 96.81 78 ARG A C 1
ATOM 616 O O . ARG A 1 78 ? 4.717 -2.855 8.097 1.00 96.81 78 ARG A O 1
ATOM 623 N N . SER A 1 79 ? 4.153 -3.121 10.255 1.00 97.38 79 SER A N 1
ATOM 624 C CA . SER A 1 79 ? 2.720 -2.896 10.087 1.00 97.38 79 SER A CA 1
ATOM 625 C C . SER A 1 79 ? 2.265 -1.495 10.495 1.00 97.38 79 SER A C 1
ATOM 627 O O . SER A 1 79 ? 1.173 -1.107 10.089 1.00 97.38 79 SER A O 1
ATOM 629 N N . HIS A 1 80 ? 3.085 -0.696 11.186 1.00 97.75 80 HIS A N 1
ATOM 630 C CA . HIS A 1 80 ? 2.623 0.586 11.713 1.00 97.75 80 HIS A CA 1
ATOM 631 C C . HIS A 1 80 ? 2.291 1.557 10.570 1.00 97.75 80 HIS A C 1
ATOM 633 O O . HIS A 1 80 ? 3.107 1.849 9.686 1.00 97.75 80 HIS A O 1
ATOM 639 N N . ALA A 1 81 ? 1.060 2.059 10.537 1.00 96.50 81 ALA A N 1
ATOM 640 C CA . ALA A 1 81 ? 0.456 2.746 9.398 1.00 96.50 81 ALA A CA 1
ATOM 641 C C . ALA A 1 81 ? 1.256 3.979 8.956 1.00 96.50 81 ALA A C 1
ATOM 643 O O . ALA A 1 81 ? 1.350 4.270 7.760 1.00 96.50 81 ALA A O 1
ATOM 644 N N . LYS A 1 82 ? 1.902 4.663 9.906 1.00 96.12 82 LYS A N 1
ATOM 645 C CA . LYS A 1 82 ? 2.640 5.917 9.685 1.00 96.12 82 LYS A CA 1
ATOM 646 C C . LYS A 1 82 ? 4.133 5.721 9.402 1.00 96.12 82 LYS A C 1
ATOM 648 O O . LYS A 1 82 ? 4.835 6.710 9.224 1.00 96.12 82 LYS A O 1
ATOM 653 N N . ASP A 1 83 ? 4.619 4.483 9.343 1.00 97.38 83 ASP A N 1
ATOM 654 C CA . ASP A 1 83 ? 6.048 4.176 9.203 1.00 97.38 83 ASP A CA 1
ATOM 655 C C . ASP A 1 83 ? 6.703 4.758 7.949 1.00 97.38 83 ASP A C 1
ATOM 657 O O . ASP A 1 83 ? 7.823 5.264 8.014 1.00 97.38 83 ASP A O 1
ATOM 661 N N . PHE A 1 84 ? 6.002 4.706 6.817 1.00 98.00 84 PHE A N 1
ATOM 662 C CA . PHE A 1 84 ? 6.556 5.064 5.518 1.00 98.00 84 PHE A CA 1
ATOM 663 C C . PHE A 1 84 ? 5.809 6.244 4.903 1.00 98.00 84 PHE A C 1
ATOM 665 O O . PHE A 1 84 ? 4.584 6.243 4.758 1.00 98.00 84 PHE A O 1
ATOM 672 N N . HIS A 1 85 ? 6.561 7.270 4.519 1.00 97.38 85 HIS A N 1
ATOM 673 C CA . HIS A 1 85 ? 6.055 8.443 3.824 1.00 97.38 85 HIS A CA 1
ATOM 674 C C . HIS A 1 85 ? 6.361 8.346 2.331 1.00 97.38 85 HIS A C 1
ATOM 676 O O . HIS A 1 85 ? 7.520 8.277 1.943 1.00 97.38 85 HIS A O 1
ATOM 682 N N . PHE A 1 86 ? 5.325 8.344 1.494 1.00 98.06 86 PHE A N 1
ATOM 683 C CA . PHE A 1 86 ? 5.481 8.337 0.042 1.00 98.06 86 PHE A CA 1
ATOM 684 C C . PHE A 1 86 ? 6.156 9.626 -0.447 1.00 98.06 86 PHE A C 1
ATOM 686 O O . PHE A 1 86 ? 5.693 10.716 -0.115 1.00 98.06 86 PHE A O 1
ATOM 693 N N . LEU A 1 87 ? 7.225 9.491 -1.238 1.00 98.12 87 LEU A N 1
ATOM 694 C CA . LEU A 1 87 ? 7.986 10.617 -1.795 1.00 98.12 87 LEU A CA 1
ATOM 695 C C . LEU A 1 87 ? 7.663 10.879 -3.267 1.00 98.12 87 LEU A C 1
ATOM 697 O O . LEU A 1 87 ? 7.667 12.025 -3.706 1.00 98.12 87 LEU A O 1
ATOM 701 N N . GLY A 1 88 ? 7.392 9.829 -4.039 1.00 97.56 88 GLY A N 1
ATOM 702 C CA . GLY A 1 88 ? 7.144 9.969 -5.467 1.00 97.56 88 GLY A CA 1
ATOM 703 C C . GLY A 1 88 ? 7.178 8.646 -6.214 1.00 97.56 88 GLY A C 1
ATOM 704 O O . GLY A 1 88 ? 7.610 7.611 -5.697 1.00 97.56 88 GLY A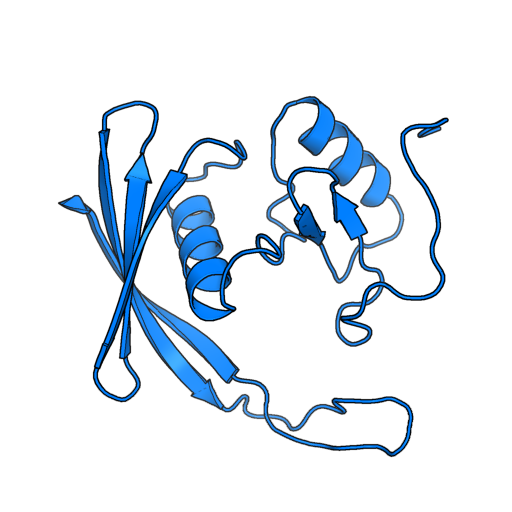 O 1
ATOM 705 N N . THR A 1 89 ? 6.692 8.685 -7.450 1.00 97.62 89 THR A N 1
ATOM 706 C CA . THR A 1 89 ? 6.726 7.550 -8.367 1.00 97.62 89 THR A CA 1
ATOM 707 C C . THR A 1 89 ? 7.110 8.015 -9.762 1.00 97.62 89 THR A C 1
ATOM 709 O O . THR A 1 89 ? 6.650 9.054 -10.230 1.00 97.62 89 THR A O 1
ATOM 712 N N . GLU A 1 90 ? 7.941 7.220 -10.418 1.00 96.75 90 GLU A N 1
ATOM 713 C CA . GLU A 1 90 ? 8.403 7.420 -11.785 1.00 96.75 90 GLU A CA 1
ATOM 714 C C . GLU A 1 90 ? 8.105 6.156 -12.593 1.00 96.75 90 GLU A C 1
ATOM 716 O O . GLU A 1 90 ? 8.143 5.041 -12.062 1.00 96.75 90 GLU A O 1
ATOM 721 N N . ARG A 1 91 ? 7.806 6.320 -13.882 1.00 94.06 91 ARG A N 1
ATOM 722 C CA . ARG A 1 91 ? 7.546 5.209 -14.801 1.00 94.06 91 ARG A CA 1
ATOM 723 C C . ARG A 1 91 ? 8.503 5.274 -15.984 1.00 94.06 91 ARG A C 1
ATOM 725 O O . ARG A 1 91 ? 8.588 6.313 -16.633 1.00 94.06 91 ARG A O 1
ATOM 732 N N . ALA A 1 92 ? 9.123 4.142 -16.292 1.00 91.56 92 ALA A N 1
ATOM 733 C CA . ALA A 1 92 ? 9.886 3.903 -17.508 1.00 91.56 92 ALA A CA 1
ATOM 734 C C . ALA A 1 92 ? 9.352 2.616 -18.154 1.00 91.56 92 ALA A C 1
ATOM 736 O O . ALA A 1 92 ? 9.548 1.532 -17.615 1.00 91.56 92 ALA A O 1
ATOM 737 N N . GLU A 1 93 ? 8.639 2.754 -19.275 1.00 88.19 93 GLU A N 1
ATOM 738 C CA . GLU A 1 93 ? 7.971 1.641 -19.971 1.00 88.19 93 GLU A CA 1
ATOM 739 C C . GLU A 1 93 ? 7.019 0.841 -19.054 1.00 88.19 93 GLU A C 1
ATOM 741 O O . GLU A 1 93 ? 6.001 1.388 -18.608 1.00 88.19 93 GLU A O 1
ATOM 746 N N . ASP A 1 94 ? 7.328 -0.430 -18.786 1.00 87.12 94 ASP A N 1
ATOM 747 C CA . ASP A 1 94 ? 6.589 -1.359 -17.922 1.00 87.12 94 ASP A CA 1
ATOM 748 C C . ASP A 1 94 ? 7.113 -1.401 -16.476 1.00 87.12 94 ASP A C 1
ATOM 750 O O . ASP A 1 94 ? 6.494 -2.036 -15.611 1.00 87.12 94 ASP A O 1
ATOM 754 N N . ARG A 1 95 ? 8.216 -0.694 -16.200 1.00 94.69 95 ARG A N 1
ATOM 755 C CA . ARG A 1 95 ? 8.841 -0.594 -14.881 1.00 94.69 95 ARG A CA 1
ATOM 756 C C . ARG A 1 95 ? 8.473 0.710 -14.191 1.00 94.69 95 ARG A C 1
ATOM 758 O O . ARG A 1 95 ? 8.394 1.793 -14.776 1.00 94.69 95 ARG A O 1
ATOM 765 N N . HIS A 1 96 ? 8.288 0.603 -12.890 1.00 96.31 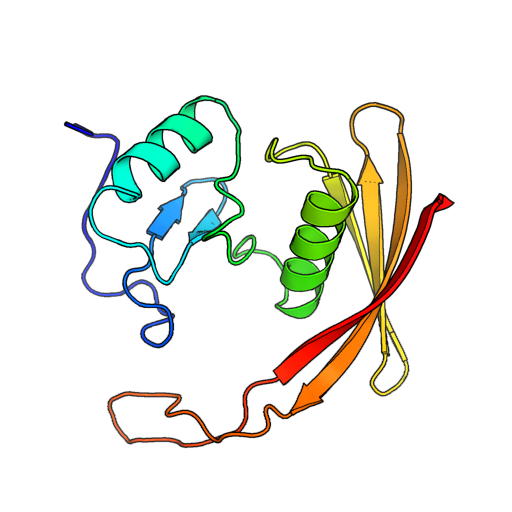96 HIS A N 1
ATOM 766 C CA . HIS A 1 96 ? 7.932 1.691 -12.004 1.00 96.31 96 HIS A CA 1
ATOM 767 C C . HIS A 1 96 ? 8.927 1.751 -10.860 1.00 96.31 96 HIS A C 1
ATOM 769 O O . HIS A 1 96 ? 9.183 0.746 -10.203 1.00 96.31 96 HIS A O 1
ATOM 775 N N . THR A 1 97 ? 9.448 2.942 -10.592 1.00 97.81 97 THR A N 1
ATOM 776 C CA . THR A 1 97 ? 10.206 3.214 -9.372 1.00 97.81 97 THR A CA 1
ATOM 777 C C . THR A 1 97 ? 9.299 3.966 -8.407 1.00 97.81 97 THR A C 1
ATOM 779 O O . THR A 1 97 ? 8.680 4.967 -8.773 1.00 97.81 97 THR A O 1
ATOM 782 N N . VAL A 1 98 ? 9.195 3.480 -7.176 1.00 98.38 98 VAL A N 1
ATOM 783 C CA . VAL A 1 98 ? 8.430 4.105 -6.095 1.00 98.38 98 VAL A CA 1
ATOM 784 C C . VAL A 1 98 ? 9.377 4.379 -4.936 1.00 98.38 98 VAL A C 1
ATOM 786 O O . VAL A 1 98 ? 10.155 3.506 -4.553 1.00 98.38 98 VAL A O 1
ATOM 789 N N . ARG A 1 99 ? 9.320 5.595 -4.391 1.00 98.50 99 ARG A N 1
ATOM 790 C CA . ARG A 1 99 ? 10.188 6.041 -3.299 1.00 98.50 99 ARG A CA 1
ATOM 791 C C . ARG A 1 99 ? 9.383 6.292 -2.028 1.00 98.50 99 ARG A C 1
ATOM 793 O O . ARG A 1 99 ? 8.346 6.962 -2.070 1.00 98.50 99 ARG A O 1
ATOM 800 N N . PHE A 1 100 ? 9.881 5.795 -0.901 1.00 98.62 100 PHE A N 1
ATOM 801 C CA . PHE A 1 100 ? 9.336 6.066 0.430 1.00 98.62 100 PHE A CA 1
ATOM 802 C C . PHE A 1 100 ? 10.442 6.480 1.392 1.00 98.62 100 PHE A C 1
ATOM 804 O O . PHE A 1 100 ? 11.540 5.947 1.326 1.00 98.62 100 PHE A O 1
ATOM 811 N N . ARG A 1 101 ? 10.134 7.364 2.339 1.00 98.56 101 ARG A N 1
ATOM 812 C CA . ARG A 1 101 ? 11.001 7.686 3.474 1.00 98.56 101 ARG A CA 1
ATOM 813 C C . ARG A 1 101 ? 10.503 7.003 4.737 1.00 98.56 101 ARG A C 1
ATOM 815 O O . ARG A 1 101 ? 9.318 7.101 5.059 1.00 98.56 101 ARG A O 1
ATOM 822 N N . ASP A 1 102 ? 11.398 6.363 5.469 1.00 97.94 102 ASP A N 1
ATOM 823 C CA . ASP A 1 102 ? 11.148 5.917 6.833 1.00 97.94 102 ASP A CA 1
ATOM 824 C C . ASP A 1 102 ? 10.986 7.128 7.752 1.00 97.94 102 ASP A C 1
ATOM 826 O O . ASP A 1 102 ? 11.868 7.985 7.844 1.00 97.94 102 ASP A O 1
ATOM 830 N N . ARG A 1 103 ? 9.866 7.214 8.463 1.00 96.88 103 ARG A N 1
ATOM 831 C CA . ARG A 1 103 ? 9.647 8.307 9.413 1.00 96.88 103 ARG A CA 1
ATOM 832 C C . ARG A 1 103 ? 10.493 8.192 10.677 1.00 96.88 103 ARG A C 1
ATOM 834 O O . ARG A 1 103 ? 10.607 9.185 11.388 1.00 96.88 103 ARG A O 1
ATOM 841 N N . ARG A 1 104 ? 11.047 7.014 10.978 1.00 94.56 104 ARG A N 1
ATOM 842 C CA . ARG A 1 104 ? 11.793 6.781 12.223 1.00 94.56 104 ARG A CA 1
ATOM 843 C C . ARG A 1 104 ? 13.241 7.245 12.132 1.00 94.56 104 ARG A C 1
ATOM 845 O O . ARG A 1 104 ? 13.717 7.883 13.062 1.00 94.56 104 ARG A O 1
ATOM 852 N N . ASP A 1 105 ? 13.922 6.919 11.036 1.00 95.19 105 ASP A N 1
ATOM 853 C CA . ASP A 1 105 ? 15.359 7.170 10.853 1.00 95.19 105 ASP A CA 1
ATOM 854 C C . ASP A 1 105 ? 15.685 8.021 9.610 1.00 95.19 105 ASP A C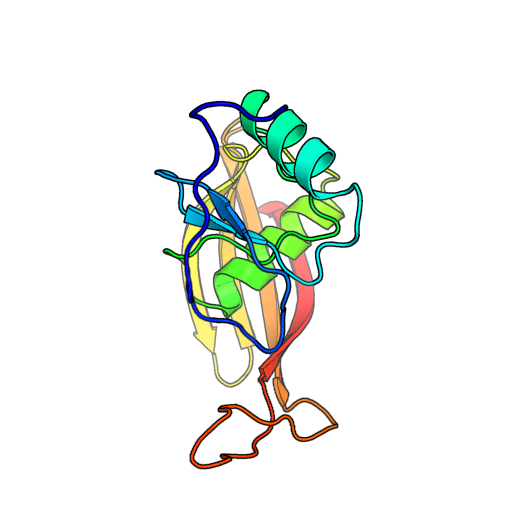 1
ATOM 856 O O . ASP A 1 105 ? 16.840 8.382 9.398 1.00 95.19 105 ASP A O 1
ATOM 860 N N . GLY A 1 106 ? 14.679 8.393 8.809 1.00 96.62 106 GLY A N 1
ATOM 861 C CA . GLY A 1 106 ? 14.848 9.224 7.615 1.00 96.62 106 GLY A CA 1
ATOM 862 C C . GLY A 1 106 ? 15.365 8.477 6.386 1.00 96.62 106 GLY A C 1
ATOM 863 O O . GLY A 1 106 ? 15.524 9.101 5.338 1.00 96.62 106 GLY A O 1
ATOM 864 N N . ARG A 1 107 ? 15.593 7.165 6.491 1.00 97.31 107 ARG A N 1
ATOM 865 C CA . ARG A 1 107 ? 16.141 6.321 5.427 1.00 97.31 107 ARG A CA 1
ATOM 866 C C . ARG A 1 107 ? 15.187 6.239 4.230 1.00 97.31 107 ARG A C 1
ATOM 868 O O . ARG A 1 107 ? 13.974 6.114 4.416 1.00 97.31 107 ARG A O 1
ATOM 875 N N . GLU A 1 108 ? 15.706 6.299 3.004 1.00 98.25 108 GLU A N 1
ATOM 876 C CA . GLU A 1 108 ? 14.875 6.286 1.793 1.00 98.25 108 GLU A CA 1
ATOM 877 C C . GLU A 1 108 ? 14.910 4.928 1.095 1.00 98.25 108 GLU A C 1
ATOM 879 O O . GLU A 1 108 ? 15.957 4.373 0.803 1.00 98.25 108 GLU A O 1
ATOM 884 N N . TYR A 1 109 ? 13.742 4.376 0.799 1.00 98.38 109 TYR A N 1
ATOM 885 C CA . TYR A 1 109 ? 13.605 3.117 0.087 1.00 98.38 109 TYR A CA 1
ATOM 886 C C . TYR A 1 109 ? 13.253 3.375 -1.364 1.00 98.38 109 TYR A C 1
ATOM 888 O O . TYR A 1 109 ? 12.302 4.106 -1.663 1.00 98.38 109 TYR A O 1
ATOM 896 N N . ARG A 1 110 ? 13.975 2.698 -2.252 1.00 98.25 110 ARG A N 1
ATOM 897 C CA . ARG A 1 110 ? 13.685 2.630 -3.677 1.00 98.25 110 ARG A CA 1
ATOM 898 C C . ARG A 1 110 ? 13.127 1.251 -3.999 1.00 98.25 110 ARG A C 1
ATOM 900 O O . ARG A 1 110 ? 13.815 0.244 -3.856 1.00 98.25 110 ARG A O 1
ATOM 907 N N . ILE A 1 111 ? 11.878 1.213 -4.447 1.00 98.44 111 ILE A N 1
ATOM 908 C CA . ILE A 1 111 ? 11.179 -0.016 -4.821 1.00 98.44 111 ILE A CA 1
ATOM 909 C C . ILE A 1 111 ? 10.948 0.002 -6.323 1.00 98.44 111 ILE A C 1
ATOM 911 O O . ILE A 1 111 ? 10.275 0.898 -6.837 1.00 98.44 111 ILE A O 1
ATOM 915 N N . VAL A 1 112 ? 11.498 -0.985 -7.022 1.00 97.81 112 VAL A N 1
ATOM 916 C CA . VAL A 1 112 ? 11.298 -1.170 -8.458 1.00 97.81 112 VAL A CA 1
ATOM 917 C C . VAL A 1 112 ? 10.323 -2.315 -8.671 1.00 97.81 112 VAL A C 1
ATOM 919 O O . VAL A 1 112 ? 10.533 -3.431 -8.194 1.00 97.81 112 VAL A O 1
ATOM 922 N N . LEU A 1 113 ? 9.240 -2.023 -9.380 1.00 97.62 113 LEU A N 1
ATOM 923 C CA . LEU A 1 113 ? 8.182 -2.965 -9.718 1.00 97.62 113 LEU A CA 1
ATOM 924 C C . LEU A 1 113 ? 7.997 -2.999 -11.232 1.00 97.62 113 LEU A C 1
ATOM 926 O O . LEU A 1 113 ? 8.091 -1.953 -11.873 1.00 97.62 113 LEU A O 1
ATOM 930 N N . HIS A 1 114 ? 7.619 -4.142 -11.787 1.00 94.88 114 HIS A N 1
ATOM 931 C CA . HIS A 1 114 ? 7.082 -4.209 -13.147 1.00 94.88 114 HIS A CA 1
ATOM 932 C C . HIS A 1 114 ? 5.612 -4.634 -13.127 1.00 94.88 114 HIS A C 1
ATOM 934 O O . HIS A 1 114 ? 5.150 -5.313 -12.200 1.00 94.88 114 HIS A O 1
ATOM 940 N N . SER A 1 115 ? 4.855 -4.190 -14.131 1.00 91.62 115 SER A N 1
ATOM 941 C CA . SER A 1 115 ? 3.439 -4.534 -14.284 1.00 91.62 115 SER A CA 1
ATOM 942 C C . SER A 1 115 ? 3.237 -5.563 -15.389 1.00 91.62 115 SER A C 1
ATOM 944 O O . SER A 1 115 ? 3.693 -5.364 -16.511 1.00 91.62 115 SER A O 1
ATOM 946 N N . ILE A 1 116 ? 2.518 -6.641 -15.081 1.00 90.69 116 ILE A N 1
ATOM 947 C CA . ILE A 1 116 ? 2.121 -7.661 -16.054 1.00 90.69 116 ILE A CA 1
ATOM 948 C C . ILE A 1 116 ? 0.600 -7.830 -16.053 1.00 90.69 116 ILE A C 1
ATOM 950 O O . ILE A 1 116 ? -0.025 -7.728 -14.994 1.00 90.69 116 ILE A O 1
ATOM 954 N N . PRO A 1 117 ? -0.030 -8.119 -17.200 1.00 88.94 117 PRO A N 1
ATOM 955 C CA . PRO A 1 117 ? -1.415 -8.570 -17.214 1.00 88.94 117 PRO A CA 1
ATOM 956 C C . PRO A 1 117 ? -1.549 -9.885 -16.435 1.00 88.94 117 PRO A C 1
ATOM 958 O O . PRO A 1 117 ? -0.706 -10.768 -16.568 1.00 88.94 117 PRO A O 1
ATOM 961 N N . ALA A 1 118 ? -2.613 -10.030 -15.648 1.00 84.88 118 ALA A N 1
ATOM 962 C CA . ALA A 1 118 ? -2.955 -11.297 -15.011 1.00 84.88 118 ALA A CA 1
ATOM 963 C C . ALA A 1 118 ? -3.184 -12.403 -16.057 1.00 84.88 118 ALA A C 1
ATOM 965 O O . ALA A 1 118 ? -3.718 -12.141 -17.138 1.00 84.88 118 ALA A O 1
ATOM 966 N N . ASP A 1 119 ? -2.835 -13.642 -15.706 1.00 83.00 119 ASP A N 1
ATOM 967 C CA . ASP A 1 119 ? -2.985 -14.799 -16.600 1.00 83.00 119 ASP A CA 1
ATOM 968 C C . ASP A 1 119 ? -4.460 -15.078 -16.932 1.00 83.00 119 ASP A C 1
ATOM 970 O O . ASP A 1 119 ? -4.805 -15.459 -18.054 1.00 83.00 119 ASP A O 1
ATOM 974 N N . ASN A 1 120 ? -5.349 -14.834 -15.967 1.00 80.12 120 ASN A N 1
ATOM 975 C CA . ASN A 1 120 ? -6.787 -15.003 -16.105 1.00 80.12 120 ASN A CA 1
ATOM 976 C C . ASN A 1 120 ? -7.512 -13.674 -16.356 1.00 80.12 120 ASN A C 1
ATOM 978 O O . ASN A 1 120 ? -7.133 -12.604 -15.877 1.00 80.12 120 ASN A O 1
ATOM 982 N N . GLU A 1 121 ? -8.609 -13.750 -17.106 1.00 82.44 121 GLU A N 1
ATOM 983 C CA . GLU A 1 121 ? -9.568 -12.654 -17.154 1.00 82.44 121 GLU A CA 1
ATOM 984 C C . GLU A 1 121 ? -10.435 -12.659 -15.901 1.00 82.44 121 GLU A C 1
ATOM 986 O O . GLU A 1 121 ? -10.860 -13.709 -15.413 1.00 82.44 121 GLU A O 1
ATOM 991 N N . THR A 1 122 ? -10.731 -11.465 -15.404 1.00 73.38 122 THR A N 1
ATOM 992 C CA . THR A 1 122 ? -11.661 -11.268 -14.301 1.00 73.38 122 THR A CA 1
ATOM 993 C C . THR A 1 122 ? -12.836 -10.417 -14.755 1.00 73.38 122 THR A C 1
ATOM 995 O O . THR A 1 122 ? -12.723 -9.563 -15.641 1.00 73.38 122 THR A O 1
ATOM 998 N N . LEU A 1 123 ? -13.997 -10.664 -14.151 1.00 74.06 123 LEU A N 1
ATOM 999 C CA . LEU A 1 123 ? -15.149 -9.785 -14.299 1.00 74.06 123 LEU A CA 1
ATOM 1000 C C . LEU A 1 123 ? -14.850 -8.482 -13.552 1.00 74.06 123 LEU A C 1
ATOM 1002 O O . LEU A 1 123 ? -14.545 -8.494 -12.366 1.00 74.06 123 LEU A O 1
ATOM 1006 N N . LYS A 1 124 ? -14.913 -7.350 -14.250 1.00 69.12 124 LYS A N 1
ATOM 1007 C CA . LYS A 1 124 ? -14.634 -6.019 -13.688 1.00 69.12 124 LYS A CA 1
ATOM 1008 C C . LYS A 1 124 ? -15.884 -5.326 -13.151 1.00 69.12 124 LYS A C 1
ATOM 1010 O O . LYS A 1 124 ? -15.774 -4.336 -12.431 1.00 69.12 124 LYS A O 1
ATOM 1015 N N . SER A 1 125 ? -17.067 -5.811 -13.518 1.00 64.88 125 SER A N 1
ATOM 1016 C CA . SER A 1 125 ? -18.358 -5.253 -13.118 1.00 64.88 125 SER A CA 1
ATOM 1017 C C . SER A 1 125 ? -19.448 -6.316 -13.120 1.00 64.88 125 SER A C 1
ATOM 1019 O O . SER A 1 125 ? -19.453 -7.205 -13.969 1.00 64.88 125 SER A O 1
ATOM 1021 N N . CYS A 1 126 ? -20.407 -6.172 -12.203 1.00 65.19 126 CYS A N 1
ATOM 1022 C CA . CYS A 1 126 ? -21.576 -7.045 -12.135 1.00 65.19 126 CYS A CA 1
ATOM 1023 C C . CYS A 1 126 ? -22.578 -6.768 -13.271 1.00 65.19 126 CYS A C 1
ATOM 1025 O O . CYS A 1 126 ? -23.214 -7.704 -13.742 1.00 65.19 126 CYS A O 1
ATOM 1027 N N . THR A 1 127 ? -22.682 -5.517 -13.753 1.00 66.31 127 THR A N 1
ATOM 1028 C CA . THR A 1 127 ? -23.601 -5.151 -14.848 1.00 66.31 127 THR A CA 1
ATOM 1029 C C . THR A 1 127 ? -23.157 -3.872 -15.577 1.00 66.31 127 THR A C 1
ATOM 1031 O O . THR A 1 127 ? -22.925 -2.862 -14.911 1.00 66.31 127 THR A O 1
ATOM 1034 N N . PRO A 1 128 ? -23.082 -3.857 -16.923 1.00 57.69 128 PRO A N 1
ATOM 1035 C CA . PRO A 1 128 ? -22.913 -5.025 -17.793 1.00 57.69 128 PRO A CA 1
ATOM 1036 C C . PRO A 1 128 ? -21.568 -5.716 -17.492 1.00 57.69 128 PRO A C 1
ATOM 1038 O O . PRO A 1 128 ? -20.630 -5.034 -17.065 1.00 57.69 128 PRO A O 1
ATOM 1041 N N . PRO A 1 129 ? -21.441 -7.041 -17.681 1.00 61.22 129 PRO A N 1
ATOM 1042 C CA . PRO A 1 129 ? -20.189 -7.740 -17.423 1.00 61.22 129 PRO A CA 1
ATOM 1043 C C . PRO A 1 129 ? -19.123 -7.266 -18.412 1.00 61.22 129 PRO A C 1
ATOM 1045 O O . PRO A 1 129 ? -19.241 -7.456 -19.621 1.00 61.22 129 PRO A O 1
ATOM 1048 N N . LYS A 1 130 ? -18.077 -6.624 -17.894 1.00 65.94 130 LYS A N 1
ATOM 1049 C CA . LYS A 1 130 ? -16.857 -6.331 -18.648 1.00 65.94 130 LYS A CA 1
ATOM 1050 C C . LYS A 1 130 ? -15.782 -7.280 -18.152 1.00 65.94 130 LYS A C 1
ATOM 1052 O O . LYS A 1 130 ? -15.432 -7.210 -16.976 1.00 65.94 130 LYS A O 1
ATOM 1057 N N . SER A 1 131 ? -15.279 -8.163 -19.009 1.00 68.25 131 SER A N 1
ATOM 1058 C CA . SER A 1 131 ? -14.088 -8.941 -18.680 1.00 68.25 131 SER A CA 1
ATOM 1059 C C . SER A 1 131 ? -12.833 -8.151 -19.036 1.00 68.25 131 SER A C 1
ATOM 1061 O O . SER A 1 131 ? -12.831 -7.260 -19.890 1.00 68.25 131 SER A O 1
ATOM 1063 N N . GLY A 1 132 ? -11.754 -8.430 -18.327 1.00 75.94 132 GLY A N 1
ATOM 1064 C CA . GLY A 1 132 ? -10.433 -8.007 -18.746 1.00 75.94 132 GLY A CA 1
ATOM 1065 C C . GLY A 1 132 ? -9.382 -8.500 -17.777 1.00 75.94 132 GLY A C 1
ATOM 1066 O O . GLY A 1 132 ? -9.686 -8.903 -16.657 1.00 75.94 132 GLY A O 1
ATOM 1067 N N . ARG A 1 133 ? -8.126 -8.419 -18.195 1.00 80.31 133 ARG A N 1
ATOM 1068 C CA . ARG A 1 133 ? -7.003 -8.713 -17.310 1.00 80.31 133 ARG A CA 1
ATOM 1069 C C . ARG A 1 133 ? -6.778 -7.528 -16.374 1.00 80.31 133 ARG A C 1
ATOM 1071 O O . ARG A 1 133 ? -6.817 -6.366 -16.801 1.00 80.31 133 ARG A O 1
ATOM 1078 N N . GLU A 1 134 ? -6.633 -7.813 -15.088 1.00 83.88 134 GLU A N 1
ATOM 1079 C CA . GLU A 1 134 ? -6.104 -6.845 -14.127 1.00 83.88 134 GLU A CA 1
ATOM 1080 C C . GLU A 1 134 ? -4.582 -6.786 -14.260 1.00 83.88 134 GLU A C 1
ATOM 1082 O O . GLU A 1 134 ? -3.955 -7.736 -14.722 1.00 83.88 134 GLU A O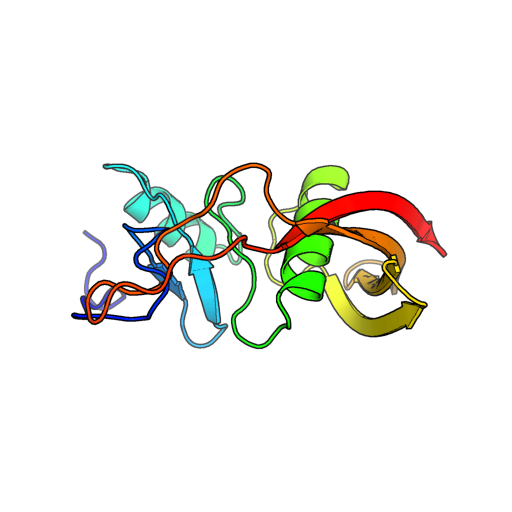 1
ATOM 1087 N N . MET A 1 135 ? -3.992 -5.661 -13.865 1.00 87.75 135 MET A N 1
ATOM 1088 C CA . MET A 1 135 ? -2.538 -5.557 -13.779 1.00 87.75 135 MET A CA 1
ATOM 1089 C C . MET A 1 135 ? -2.074 -6.138 -12.448 1.00 87.75 135 MET A C 1
ATOM 1091 O O . MET A 1 135 ? -2.574 -5.756 -11.389 1.00 87.75 135 MET A O 1
ATOM 1095 N N . VAL A 1 136 ? -1.107 -7.042 -12.518 1.00 90.75 136 VAL A N 1
ATOM 1096 C CA . VAL A 1 136 ? -0.380 -7.592 -11.379 1.00 90.75 136 VAL A CA 1
ATOM 1097 C C . VAL A 1 136 ? 0.974 -6.905 -11.315 1.00 90.75 136 VAL A C 1
ATOM 1099 O O . VAL A 1 136 ? 1.624 -6.697 -12.338 1.00 90.75 136 VAL A O 1
ATOM 1102 N N . TYR A 1 137 ? 1.401 -6.558 -10.108 1.00 94.00 137 TYR A N 1
ATOM 1103 C CA . TYR A 1 137 ? 2.698 -5.939 -9.871 1.00 94.00 137 TYR A CA 1
ATOM 1104 C C . TYR A 1 137 ? 3.637 -6.954 -9.240 1.00 94.00 137 TYR A C 1
ATOM 1106 O O . TYR A 1 137 ? 3.268 -7.624 -8.273 1.00 94.00 137 TYR A O 1
ATOM 1114 N N . ARG A 1 138 ? 4.846 -7.061 -9.782 1.00 95.12 138 ARG A N 1
ATOM 1115 C CA . ARG A 1 138 ? 5.899 -7.922 -9.247 1.00 95.12 138 ARG A CA 1
ATOM 1116 C C . ARG A 1 138 ? 7.082 -7.078 -8.808 1.00 95.12 138 ARG A C 1
ATOM 1118 O O . ARG A 1 138 ? 7.417 -6.091 -9.458 1.00 95.12 138 ARG A O 1
ATOM 1125 N N . LEU A 1 139 ? 7.673 -7.473 -7.687 1.00 96.88 139 LEU A N 1
ATOM 1126 C CA . LEU A 1 139 ? 8.853 -6.832 -7.129 1.00 96.88 139 LEU A CA 1
ATOM 1127 C C . LEU A 1 139 ? 10.102 -7.262 -7.898 1.00 96.88 139 LEU A C 1
ATOM 1129 O O . LEU A 1 139 ? 10.399 -8.453 -7.945 1.00 96.88 139 LEU A O 1
ATOM 1133 N N . ASP A 1 140 ? 10.830 -6.290 -8.446 1.00 95.94 140 ASP A N 1
ATOM 1134 C CA . ASP A 1 140 ? 12.156 -6.512 -9.027 1.00 95.94 140 ASP A CA 1
ATOM 1135 C C . ASP A 1 140 ? 13.228 -6.333 -7.960 1.00 95.94 140 ASP A C 1
ATOM 1137 O O . ASP A 1 140 ? 13.980 -7.255 -7.650 1.00 95.94 140 ASP A O 1
ATOM 1141 N N . THR A 1 141 ? 13.287 -5.130 -7.384 1.00 96.75 141 THR A N 1
ATOM 1142 C CA . THR A 1 141 ? 14.263 -4.773 -6.359 1.00 96.75 141 THR A CA 1
ATOM 1143 C C . THR A 1 141 ? 13.629 -3.901 -5.286 1.00 96.75 141 THR A C 1
ATOM 1145 O O . THR A 1 141 ? 12.718 -3.108 -5.536 1.00 96.75 141 THR A O 1
ATOM 1148 N N . LEU A 1 142 ? 14.120 -4.073 -4.063 1.00 97.31 142 LEU A N 1
ATOM 1149 C CA . LEU A 1 142 ? 13.859 -3.189 -2.940 1.00 97.31 142 LEU A CA 1
ATOM 1150 C C . LEU A 1 142 ? 15.207 -2.863 -2.329 1.00 97.31 142 LEU A C 1
ATOM 1152 O O . LEU A 1 142 ? 15.852 -3.722 -1.726 1.00 97.31 142 LEU A O 1
ATOM 1156 N N . GLU A 1 143 ? 15.621 -1.626 -2.522 1.00 95.38 143 GLU A N 1
ATOM 1157 C CA . GLU A 1 143 ? 16.912 -1.123 -2.097 1.00 95.38 143 GLU A CA 1
ATOM 1158 C C . GLU A 1 143 ? 16.714 0.031 -1.139 1.00 95.38 143 GLU A C 1
ATOM 1160 O O . GLU A 1 143 ? 15.636 0.628 -1.026 1.00 95.38 143 GLU A O 1
ATOM 1165 N N . THR A 1 144 ? 17.785 0.330 -0.432 1.00 93.19 144 THR A N 1
ATOM 1166 C CA . THR A 1 144 ? 17.834 1.495 0.414 1.00 93.19 144 THR A CA 1
ATOM 1167 C C . THR A 1 144 ? 18.904 2.440 -0.085 1.00 93.19 144 THR A C 1
ATOM 1169 O O . THR A 1 144 ? 20.028 1.999 -0.320 1.00 93.19 144 THR A O 1
ATOM 1172 N N . GLU A 1 145 ? 18.533 3.706 -0.217 1.00 81.62 145 GLU A N 1
ATOM 1173 C CA . GLU A 1 145 ? 19.430 4.817 -0.520 1.00 81.62 145 GLU A CA 1
ATOM 1174 C C . GLU A 1 145 ? 19.946 5.480 0.769 1.00 81.62 145 GLU A C 1
ATOM 1176 O O . GLU A 1 145 ? 19.221 5.471 1.800 1.00 81.62 145 GLU A O 1
#

Radius of gyration: 16.27 Å; chains: 1; bounding box: 43×26×40 Å

Secondary structure (DSSP, 8-state):
--GGG----S--S-GGG-S-EE-TTT-EEE-SPPTTHHHHHHHHHHTTB--GGGEEEETTS-HHHHHHHHHHHHHHT--BTTSEEEEEEEEETTEEEEEEEETTT--EEEEEEEEEE-SS-EE--SSS--EEPPEEEEEEEEEE-

Sequence (145 aa):
QAGEAVWQCSHIGGHMYAPTFVSLPEGHCFGHVKPGEGESILNSLLQDELFLSRYRGRACYPKIVQAADYFLRDRQQRSHAKDFHFLGTERAEDRHTVRFRDRRDGREYRIVLHSIPADNETLKSCTPPKSGREMVYRLDTLETE

Foldseek 3Di:
DCPPLDDDDPDPDDPVFPPKDFHPPFGWIFGPQDPPCVVVQVVQVVVQFHPLVGTQAGPVDDNQQRVQVSVVCVVVVHGRNPQWAWDDWDDDPQKIWTWIAGPPPRKIKTWIKGWDFDPDWDFRDPPPTDIDTDIDIDTDDIDID

pLDDT: mean 91.44, std 9.33, range [55.88, 98.62]